Protein AF-A0A3D3QJ19-F1 (afdb_monomer_lite)

Sequence (103 aa):
MNDSRRKRVRNVAQVLGRELVLLGELASEEHEAYEGMPENMRCGGSRKVDRTAYLIQSLDTLYGDLKKVVSALYTLEEGWVYREWDVKTPPCERSLGHPSQEG

Secondary structure (DSSP, 8-state):
--HHHHHHHHHHHHHHHHHHHHHHHHHHHHHHHHHTS-HHHHTTT-HHHHHHHHHHHHHHHHHHHHHHHHHHHHHHHHT----------------S-------

Radius of gyration: 19.77 Å; chains: 1; bounding box: 66×25×48 Å

Structure (mmCIF, N/CA/C/O backbone):
data_AF-A0A3D3QJ19-F1
#
_entry.id   AF-A0A3D3QJ19-F1
#
loop_
_atom_site.group_PDB
_atom_site.id
_atom_site.type_symbol
_atom_site.label_atom_id
_atom_site.label_alt_id
_atom_site.label_comp_id
_atom_site.label_asym_id
_atom_site.label_entity_id
_atom_site.label_seq_id
_atom_site.pdbx_PDB_ins_code
_atom_site.Cartn_x
_atom_site.Cartn_y
_atom_site.Cartn_z
_atom_site.occupancy
_atom_site.B_iso_or_equiv
_atom_site.auth_seq_id
_atom_site.auth_comp_id
_atom_site.auth_asym_id
_atom_site.auth_atom_id
_atom_site.pdbx_PDB_model_num
ATOM 1 N N . MET A 1 1 ? -12.260 -1.570 25.330 1.00 63.81 1 MET A N 1
ATOM 2 C CA . MET A 1 1 ? -12.671 -0.661 24.230 1.00 63.81 1 MET A CA 1
ATOM 3 C C . MET A 1 1 ? -14.194 -0.672 24.131 1.00 63.81 1 MET A C 1
ATOM 5 O O . MET A 1 1 ? -14.741 -1.762 24.192 1.00 63.81 1 MET A O 1
ATOM 9 N N . ASN A 1 2 ? -14.872 0.482 24.024 1.00 80.19 2 ASN A N 1
ATOM 10 C CA . ASN A 1 2 ? -16.341 0.523 23.885 1.00 80.19 2 ASN A CA 1
ATOM 11 C C . ASN A 1 2 ? -16.799 0.212 22.444 1.00 80.19 2 ASN A C 1
ATOM 13 O O . ASN A 1 2 ? -16.015 0.353 21.500 1.00 80.19 2 ASN A O 1
ATOM 17 N N . ASP A 1 3 ? -18.060 -0.190 22.273 1.00 83.88 3 ASP A N 1
ATOM 18 C CA . ASP A 1 3 ? -18.589 -0.684 20.990 1.00 83.88 3 ASP A CA 1
ATOM 19 C C . ASP A 1 3 ? -18.553 0.367 19.877 1.00 83.88 3 ASP A C 1
ATOM 21 O O . ASP A 1 3 ? -18.238 0.061 18.727 1.00 83.88 3 ASP A O 1
ATOM 25 N N . SER A 1 4 ? -18.773 1.636 20.228 1.00 86.25 4 SER A N 1
ATOM 26 C CA . SER A 1 4 ? -18.673 2.763 19.294 1.00 86.25 4 SER A CA 1
ATOM 27 C C . SER A 1 4 ? -17.248 2.932 18.748 1.00 86.25 4 SER A C 1
ATOM 29 O O . SER A 1 4 ? -17.054 3.106 17.544 1.00 86.25 4 SER A O 1
ATOM 31 N N . ARG A 1 5 ? -16.226 2.831 19.609 1.00 82.50 5 ARG A N 1
ATOM 32 C CA . ARG A 1 5 ? -14.815 2.894 19.201 1.00 82.50 5 ARG A CA 1
ATOM 33 C C . ARG A 1 5 ? -14.416 1.665 18.384 1.00 82.50 5 ARG A C 1
ATOM 35 O O . ARG A 1 5 ? -13.771 1.8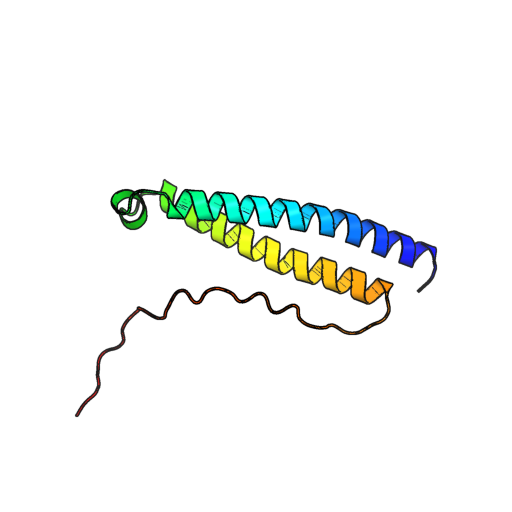41 17.357 1.00 82.50 5 ARG A O 1
ATOM 42 N N . ARG A 1 6 ? -14.842 0.460 18.780 1.00 81.81 6 ARG A N 1
ATOM 43 C CA . ARG A 1 6 ? -14.577 -0.784 18.031 1.00 81.81 6 ARG A CA 1
ATOM 44 C C . ARG A 1 6 ? -15.148 -0.717 16.613 1.00 81.81 6 ARG A C 1
ATOM 46 O O . ARG A 1 6 ? -14.445 -1.019 15.656 1.00 81.81 6 ARG A O 1
ATOM 53 N N . LYS A 1 7 ? -16.390 -0.240 16.468 1.00 86.25 7 LYS A N 1
ATOM 54 C CA . LYS A 1 7 ? -17.041 -0.054 15.163 1.00 86.25 7 LYS A CA 1
ATOM 55 C C . LYS A 1 7 ? -16.272 0.922 14.269 1.00 86.25 7 LYS A C 1
ATOM 57 O O . LYS A 1 7 ? -16.091 0.644 13.090 1.00 86.25 7 LYS A O 1
ATOM 62 N N . ARG A 1 8 ? -15.780 2.038 14.823 1.00 87.19 8 ARG A N 1
ATOM 63 C CA . ARG A 1 8 ? -14.945 2.985 14.062 1.00 87.19 8 ARG A CA 1
ATOM 64 C C . ARG A 1 8 ? -13.630 2.357 13.606 1.00 87.19 8 ARG A C 1
ATOM 66 O O . ARG A 1 8 ? -13.289 2.504 12.442 1.00 87.19 8 ARG A O 1
ATOM 73 N N . VAL A 1 9 ? -12.930 1.643 14.491 1.00 85.00 9 VAL A N 1
ATOM 74 C CA . VAL A 1 9 ? -11.673 0.948 14.152 1.00 85.00 9 VAL A CA 1
ATOM 75 C C . VAL A 1 9 ? -11.895 -0.051 13.018 1.00 85.00 9 VAL A C 1
ATOM 77 O O . VAL A 1 9 ? -11.178 0.004 12.026 1.00 85.00 9 VAL A O 1
ATOM 80 N N . ARG A 1 10 ? -12.940 -0.884 13.110 1.00 85.62 10 ARG A N 1
ATOM 81 C CA . ARG A 1 10 ? -13.298 -1.845 12.058 1.00 85.62 10 ARG A CA 1
ATOM 82 C C . ARG A 1 10 ? -13.590 -1.163 10.722 1.00 85.62 10 ARG A C 1
ATOM 84 O O . ARG A 1 10 ? -13.087 -1.603 9.696 1.00 85.62 10 ARG A O 1
ATOM 91 N N . ASN A 1 11 ? -14.373 -0.084 10.727 1.00 88.56 11 ASN A N 1
ATOM 92 C CA . ASN A 1 11 ? -14.694 0.647 9.501 1.00 88.56 11 ASN A CA 1
ATOM 93 C C . ASN A 1 11 ? -13.432 1.216 8.837 1.00 88.56 11 ASN A C 1
ATOM 95 O O . ASN A 1 11 ? -13.278 1.103 7.626 1.00 88.56 11 ASN A O 1
ATOM 99 N N . VAL A 1 12 ? -12.518 1.794 9.625 1.00 89.69 12 VAL A N 1
ATOM 100 C CA . VAL A 1 12 ? -11.248 2.319 9.102 1.00 89.69 12 VAL A CA 1
ATOM 101 C C . VAL A 1 12 ? -10.377 1.183 8.562 1.00 89.69 12 VAL A C 1
ATOM 103 O O . VAL A 1 12 ? -9.875 1.298 7.449 1.00 89.69 12 VAL A O 1
ATOM 106 N N . ALA A 1 13 ? -10.253 0.068 9.290 1.00 86.06 13 ALA A N 1
ATOM 107 C CA . ALA A 1 13 ? -9.496 -1.102 8.841 1.00 86.06 13 ALA A CA 1
ATOM 108 C C . ALA A 1 13 ? -10.032 -1.664 7.516 1.00 86.06 13 ALA A C 1
ATOM 110 O O . ALA A 1 13 ? -9.254 -1.976 6.623 1.00 86.06 13 ALA A O 1
ATOM 111 N N . GLN A 1 14 ? -11.358 -1.732 7.357 1.00 85.12 14 GLN A N 1
ATOM 112 C CA . GLN A 1 14 ? -11.992 -2.206 6.126 1.00 85.12 14 GLN A CA 1
ATOM 113 C C . GLN A 1 14 ? -11.763 -1.279 4.933 1.00 85.12 14 GLN A C 1
ATOM 115 O O . GLN A 1 14 ? -11.580 -1.776 3.826 1.00 85.12 14 GLN A O 1
ATOM 120 N N . VAL A 1 15 ? -11.806 0.042 5.130 1.00 88.44 15 VAL A N 1
ATOM 121 C CA . VAL A 1 15 ? -11.521 1.001 4.052 1.00 88.44 15 VAL A CA 1
ATOM 122 C C . VAL A 1 15 ? -10.056 0.885 3.649 1.00 88.44 15 VAL A C 1
ATOM 124 O O . VAL A 1 15 ? -9.767 0.582 2.498 1.00 88.44 15 VAL A O 1
ATOM 127 N N . LEU A 1 16 ? -9.138 1.013 4.609 1.00 87.50 16 LEU A N 1
ATOM 128 C CA . LEU A 1 16 ? -7.701 0.940 4.340 1.00 87.50 16 LEU A CA 1
ATOM 129 C C . LEU A 1 16 ? -7.274 -0.425 3.783 1.00 87.50 16 LEU A C 1
ATOM 131 O O . LEU A 1 16 ? -6.373 -0.483 2.959 1.00 87.50 16 LEU A O 1
ATOM 135 N N . GLY A 1 17 ? -7.931 -1.513 4.189 1.00 82.19 17 GLY A N 1
ATOM 136 C CA . GLY A 1 17 ? -7.689 -2.846 3.645 1.00 82.19 17 GLY A CA 1
ATOM 137 C C . GLY A 1 17 ? -8.075 -2.975 2.169 1.00 82.19 17 GLY A C 1
ATOM 138 O O . GLY A 1 17 ? -7.358 -3.631 1.424 1.00 82.19 17 GLY A O 1
ATOM 139 N N . ARG A 1 18 ? -9.159 -2.325 1.720 1.00 84.69 18 ARG A N 1
ATOM 140 C CA . ARG A 1 18 ? -9.522 -2.289 0.289 1.00 84.69 18 ARG A CA 1
ATOM 141 C C . ARG A 1 18 ? -8.535 -1.452 -0.516 1.00 84.69 18 ARG A C 1
ATOM 143 O O . ARG A 1 18 ? -8.076 -1.906 -1.555 1.00 84.69 18 ARG A O 1
ATOM 150 N N . GLU A 1 19 ? -8.181 -0.272 -0.009 1.00 87.25 19 GLU A N 1
ATOM 151 C CA . GLU A 1 19 ? -7.191 0.596 -0.661 1.00 87.25 19 GLU A CA 1
ATOM 152 C C . GLU A 1 19 ? -5.811 -0.075 -0.739 1.00 87.25 19 GLU A C 1
ATOM 154 O O . GLU A 1 19 ? -5.105 0.081 -1.728 1.00 87.25 19 GLU A O 1
ATOM 159 N N . LEU A 1 20 ? -5.439 -0.879 0.267 1.00 84.88 20 LEU A N 1
ATOM 160 C CA . LEU A 1 20 ? -4.202 -1.660 0.255 1.00 84.88 20 LEU A CA 1
ATOM 161 C C . LEU A 1 20 ? -4.174 -2.688 -0.884 1.00 84.88 20 LEU A C 1
ATOM 163 O O . LEU A 1 20 ? -3.129 -2.859 -1.504 1.00 84.88 20 LEU A O 1
ATOM 167 N N . VAL A 1 21 ? -5.299 -3.356 -1.165 1.00 85.31 21 VAL A N 1
ATOM 168 C CA . VAL A 1 21 ? -5.403 -4.301 -2.292 1.00 85.31 21 VAL A CA 1
ATOM 169 C C . VAL A 1 21 ? -5.201 -3.570 -3.617 1.00 85.31 21 VAL A C 1
ATOM 171 O O . VAL A 1 21 ? -4.335 -3.969 -4.387 1.00 85.31 21 VAL A O 1
ATOM 174 N N . LEU A 1 22 ? -5.915 -2.459 -3.831 1.00 86.75 22 LEU A N 1
ATOM 175 C CA . LEU A 1 22 ? -5.786 -1.645 -5.048 1.00 86.75 22 LEU A CA 1
ATOM 176 C C . LEU A 1 22 ? -4.359 -1.115 -5.241 1.00 86.75 22 LEU A C 1
ATOM 178 O O . LEU A 1 22 ? -3.833 -1.109 -6.350 1.00 86.75 22 LEU A O 1
ATOM 182 N N . LEU A 1 23 ? -3.711 -0.687 -4.156 1.00 85.81 23 LEU A N 1
ATOM 183 C CA . LEU A 1 23 ? -2.327 -0.226 -4.198 1.00 85.81 23 LEU A CA 1
ATOM 184 C C . LEU A 1 23 ? -1.356 -1.355 -4.568 1.00 85.81 23 LEU A C 1
ATOM 186 O O . LEU A 1 23 ? -0.403 -1.113 -5.303 1.00 85.81 23 LEU A O 1
ATOM 190 N N . GLY A 1 24 ? -1.590 -2.571 -4.066 1.00 83.50 24 GLY A N 1
ATOM 191 C CA . GLY A 1 24 ? -0.794 -3.748 -4.413 1.00 83.50 24 GLY A CA 1
ATOM 192 C C . GLY A 1 24 ? -0.952 -4.156 -5.880 1.00 83.50 24 GLY A C 1
ATOM 193 O O . GLY A 1 24 ? 0.042 -4.469 -6.528 1.00 83.50 24 GLY A O 1
ATOM 194 N N . GLU A 1 25 ? -2.176 -4.099 -6.413 1.00 88.00 25 GLU A N 1
ATOM 195 C CA . GLU A 1 25 ? -2.457 -4.329 -7.838 1.00 88.00 25 GLU A CA 1
ATOM 196 C C . GLU A 1 25 ? -1.712 -3.310 -8.711 1.00 88.00 25 GLU A C 1
ATOM 198 O O . GLU A 1 25 ? -0.952 -3.702 -9.593 1.00 88.00 25 GLU A O 1
ATOM 203 N N . LEU A 1 26 ? -1.819 -2.017 -8.388 1.00 85.88 26 LEU A N 1
ATOM 204 C CA . LEU A 1 26 ? -1.116 -0.954 -9.110 1.00 85.88 26 LEU A CA 1
ATOM 205 C C . LEU A 1 26 ? 0.411 -1.108 -9.042 1.00 85.88 26 LEU A C 1
ATOM 207 O O . LEU A 1 26 ? 1.096 -0.926 -10.045 1.00 85.88 26 LEU A O 1
ATOM 211 N N . ALA A 1 27 ? 0.961 -1.448 -7.873 1.00 84.12 27 ALA A N 1
ATOM 212 C CA . ALA A 1 27 ? 2.396 -1.684 -7.728 1.00 84.12 27 ALA A CA 1
ATOM 213 C C . ALA A 1 27 ? 2.866 -2.852 -8.611 1.00 84.12 27 ALA A C 1
ATOM 215 O O . ALA A 1 27 ? 3.921 -2.748 -9.234 1.00 84.12 27 ALA A O 1
ATOM 216 N N . SER A 1 28 ? 2.070 -3.925 -8.707 1.00 85.25 28 SER A N 1
ATOM 217 C CA . SER A 1 28 ? 2.348 -5.065 -9.588 1.00 85.25 28 SER A CA 1
ATOM 218 C C . SER A 1 28 ? 2.321 -4.665 -11.063 1.00 85.25 28 SER A C 1
ATOM 220 O O . SER A 1 28 ? 3.250 -4.996 -11.795 1.00 85.25 28 SER A O 1
ATOM 222 N N . GLU A 1 29 ? 1.302 -3.914 -11.491 1.00 87.44 29 GLU A N 1
ATOM 223 C CA . GLU A 1 29 ? 1.178 -3.424 -12.871 1.00 87.44 29 GLU A CA 1
ATOM 224 C C . GLU A 1 29 ? 2.377 -2.553 -13.278 1.00 87.44 29 GLU A C 1
ATOM 226 O O . GLU A 1 29 ? 2.944 -2.729 -14.358 1.00 87.44 29 GLU A O 1
ATOM 231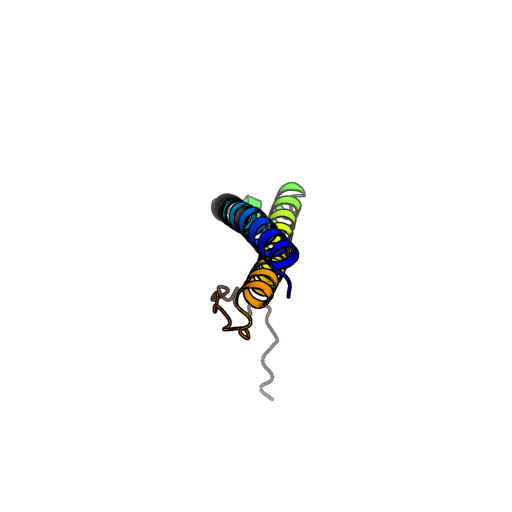 N N . GLU A 1 30 ? 2.813 -1.645 -12.400 1.00 86.00 30 GLU A N 1
ATOM 232 C CA . GLU A 1 30 ? 3.985 -0.797 -12.645 1.00 86.00 30 GLU A CA 1
ATOM 233 C C . GLU A 1 30 ? 5.287 -1.614 -12.679 1.00 86.00 30 GLU A C 1
ATOM 235 O O . GLU A 1 30 ? 6.161 -1.354 -13.513 1.00 86.00 30 GLU A O 1
ATOM 240 N N . HIS A 1 31 ? 5.412 -2.635 -11.823 1.00 85.62 31 HIS A N 1
ATOM 241 C CA . HIS A 1 31 ? 6.545 -3.562 -11.839 1.00 85.62 31 HIS A CA 1
ATOM 242 C C . HIS A 1 31 ? 6.633 -4.326 -13.163 1.00 85.62 31 HIS A C 1
ATOM 244 O O . HIS A 1 31 ? 7.688 -4.335 -13.798 1.00 85.62 31 HIS A O 1
ATOM 250 N N . GLU A 1 32 ? 5.524 -4.918 -13.607 1.00 87.31 32 GLU A N 1
ATOM 251 C CA . GLU A 1 32 ? 5.440 -5.651 -14.873 1.00 87.31 32 GLU A CA 1
ATOM 252 C C . GLU A 1 32 ? 5.741 -4.737 -16.067 1.00 87.31 32 GLU A C 1
ATOM 254 O O . GLU A 1 32 ? 6.505 -5.104 -16.966 1.00 87.31 32 GLU A O 1
ATOM 259 N N . ALA A 1 33 ? 5.203 -3.514 -16.057 1.00 85.38 33 ALA A N 1
ATOM 260 C CA . ALA A 1 33 ? 5.467 -2.521 -17.091 1.00 85.38 33 ALA A CA 1
ATOM 261 C C . ALA A 1 33 ? 6.951 -2.132 -17.150 1.00 85.38 33 ALA A C 1
ATOM 263 O O . ALA A 1 33 ? 7.511 -2.001 -18.241 1.00 85.38 33 ALA A O 1
ATOM 264 N N . TYR A 1 34 ? 7.601 -1.962 -15.995 1.00 83.06 34 TYR A N 1
ATOM 265 C CA . TYR A 1 34 ? 9.028 -1.661 -15.915 1.00 83.06 34 TYR A CA 1
ATOM 266 C C . TYR A 1 34 ? 9.897 -2.843 -16.356 1.00 83.06 34 TYR A C 1
ATOM 268 O O . TYR A 1 34 ? 10.866 -2.652 -17.094 1.00 83.06 34 TYR A O 1
ATOM 276 N N . GLU A 1 35 ? 9.553 -4.066 -15.952 1.00 83.62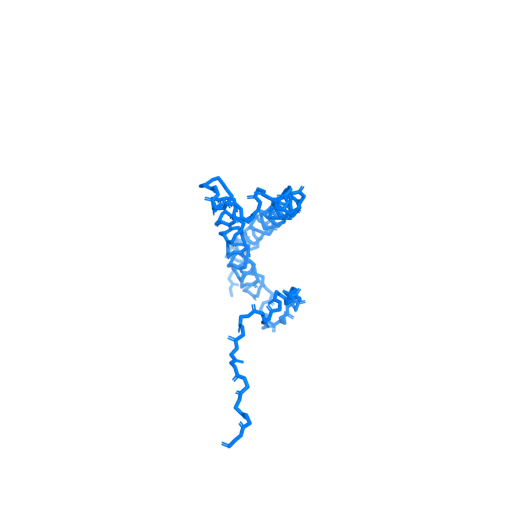 35 GLU A N 1
ATOM 277 C CA . GLU A 1 35 ? 10.287 -5.271 -16.338 1.00 83.62 35 GLU A CA 1
ATOM 278 C C . GLU A 1 35 ? 10.188 -5.567 -17.835 1.00 83.62 35 GLU A C 1
ATOM 280 O O . GLU A 1 35 ? 11.190 -5.959 -18.439 1.00 83.62 35 GLU A O 1
ATOM 285 N N . GLY A 1 36 ? 9.025 -5.302 -18.436 1.00 83.69 36 GLY A N 1
ATOM 286 C CA . GLY A 1 36 ? 8.776 -5.437 -19.870 1.00 83.69 36 GLY A CA 1
ATOM 287 C C . GLY A 1 36 ? 9.454 -4.378 -20.746 1.00 83.69 36 GLY A C 1
ATOM 288 O O . GLY A 1 36 ? 9.424 -4.494 -21.974 1.00 83.69 36 GLY A O 1
ATOM 289 N N . MET A 1 37 ? 10.078 -3.345 -20.163 1.00 82.31 37 MET A N 1
ATOM 290 C CA . MET A 1 37 ? 10.816 -2.354 -20.946 1.00 82.31 37 MET A CA 1
ATOM 291 C C . MET A 1 37 ? 12.084 -2.964 -21.568 1.00 82.31 37 MET A C 1
ATOM 293 O O . MET A 1 37 ? 12.806 -3.707 -20.899 1.00 82.31 37 MET A O 1
ATOM 297 N N . PRO A 1 38 ? 12.426 -2.590 -22.817 1.00 80.38 38 PRO A N 1
ATOM 298 C CA . PRO A 1 38 ? 13.684 -2.980 -23.441 1.00 80.38 38 PRO A CA 1
ATOM 299 C C . PRO A 1 38 ? 14.895 -2.652 -22.556 1.00 80.38 38 PRO A C 1
ATOM 301 O O . PRO A 1 38 ? 14.981 -1.569 -21.974 1.00 80.38 38 PRO A O 1
ATOM 304 N N . GLU A 1 39 ? 15.865 -3.563 -22.487 1.00 71.50 39 GLU A N 1
ATOM 305 C CA . GLU A 1 39 ? 17.046 -3.435 -21.620 1.00 71.50 39 GLU A CA 1
ATOM 306 C C . GLU A 1 39 ? 17.854 -2.154 -21.903 1.00 71.50 39 GLU A C 1
ATOM 308 O O . GLU A 1 39 ? 18.304 -1.466 -20.987 1.00 71.50 39 GLU A O 1
ATOM 313 N N . ASN A 1 40 ? 17.932 -1.744 -23.174 1.00 71.31 40 ASN A N 1
ATOM 314 C CA . ASN A 1 40 ? 18.564 -0.489 -23.593 1.00 71.31 40 ASN A CA 1
ATOM 315 C C . ASN A 1 40 ? 17.825 0.776 -23.111 1.00 71.31 40 ASN A C 1
ATOM 317 O O . ASN A 1 40 ? 18.424 1.849 -23.066 1.00 71.31 40 ASN A O 1
ATOM 321 N N . MET A 1 41 ? 16.546 0.668 -22.742 1.00 66.75 41 MET A N 1
ATOM 322 C CA . MET A 1 41 ? 15.798 1.731 -22.071 1.00 66.75 41 MET A CA 1
ATOM 323 C C . MET A 1 41 ? 15.980 1.652 -20.552 1.00 66.75 41 MET A C 1
ATOM 325 O O . MET A 1 41 ? 16.236 2.684 -19.937 1.00 66.75 41 MET A O 1
ATOM 329 N N . ARG A 1 42 ? 15.947 0.451 -19.957 1.00 65.19 42 ARG A N 1
ATOM 330 C CA . ARG A 1 42 ? 16.127 0.238 -18.506 1.00 65.19 42 ARG A CA 1
ATOM 331 C C . ARG A 1 42 ? 17.508 0.664 -17.996 1.00 65.19 42 ARG A C 1
ATOM 333 O O . ARG A 1 42 ? 17.603 1.275 -16.938 1.00 65.19 42 ARG A O 1
ATOM 340 N N . CYS A 1 43 ? 18.566 0.395 -18.761 1.00 60.94 43 CYS A N 1
ATOM 341 C CA . CYS A 1 43 ? 19.954 0.683 -18.376 1.00 60.94 43 CYS A CA 1
ATOM 342 C C . CYS A 1 43 ? 20.521 1.970 -19.005 1.00 60.94 43 CYS A C 1
ATOM 344 O O . CYS A 1 43 ? 21.656 2.348 -18.724 1.00 60.94 43 CYS A O 1
ATOM 346 N N . GLY A 1 44 ? 19.745 2.664 -19.847 1.00 59.16 44 GLY A N 1
ATOM 347 C CA . GLY A 1 44 ? 20.193 3.833 -20.614 1.00 59.16 44 GLY A CA 1
ATOM 348 C C . GLY A 1 44 ? 20.180 5.175 -19.868 1.00 59.16 44 GLY A C 1
ATOM 349 O O . GLY A 1 44 ? 20.419 6.206 -20.493 1.00 59.16 44 GLY A O 1
ATOM 350 N N . GLY A 1 45 ? 19.860 5.200 -18.566 1.00 58.53 45 GLY A N 1
ATOM 351 C CA . GLY A 1 45 ? 19.888 6.422 -17.745 1.00 58.53 45 GLY A CA 1
ATOM 352 C C . GLY A 1 45 ? 18.928 7.525 -18.209 1.00 58.53 45 GLY A C 1
ATOM 353 O O . GLY A 1 45 ? 19.206 8.716 -18.049 1.00 58.53 45 GLY A O 1
ATOM 354 N N . SER A 1 46 ? 17.808 7.168 -18.849 1.00 65.62 46 SER A N 1
ATOM 355 C CA . SER A 1 46 ? 16.819 8.175 -19.231 1.00 65.62 46 SER A CA 1
ATOM 356 C C . SER A 1 46 ? 16.058 8.649 -17.987 1.00 65.62 46 SER A C 1
ATOM 358 O O . SER A 1 46 ? 15.525 7.838 -17.234 1.00 65.62 46 SER A O 1
ATOM 360 N N . ARG A 1 47 ? 15.904 9.971 -17.813 1.00 66.81 47 ARG A N 1
ATOM 361 C CA . ARG A 1 47 ? 15.131 10.586 -16.706 1.00 66.81 47 ARG A CA 1
ATOM 362 C C . ARG A 1 47 ? 13.734 9.989 -16.484 1.00 66.81 47 ARG A C 1
ATOM 364 O O . ARG A 1 47 ? 13.158 10.186 -15.419 1.00 66.81 47 ARG A O 1
ATOM 371 N N . LYS A 1 48 ? 13.135 9.365 -17.504 1.00 65.75 48 LYS A N 1
ATOM 372 C CA . LYS A 1 48 ? 11.818 8.721 -17.404 1.00 65.75 48 LYS A CA 1
ATOM 373 C C . LYS A 1 48 ? 11.895 7.392 -16.652 1.00 65.75 48 LYS A C 1
ATOM 375 O O . LYS A 1 48 ? 11.047 7.139 -15.813 1.00 65.75 48 LYS A O 1
ATOM 380 N N . VAL A 1 49 ? 12.931 6.604 -16.911 1.00 68.88 49 VAL A N 1
ATOM 381 C CA . VAL A 1 49 ? 13.149 5.283 -16.306 1.00 68.88 49 VAL A CA 1
ATOM 382 C C . VAL A 1 49 ? 13.499 5.425 -14.827 1.00 68.88 49 VAL A C 1
ATOM 384 O O . VAL A 1 49 ? 12.938 4.707 -14.006 1.00 68.88 49 VAL A O 1
ATOM 387 N N . ASP A 1 50 ? 14.304 6.432 -14.469 1.00 74.31 50 ASP A N 1
ATOM 388 C CA . ASP A 1 50 ? 14.595 6.759 -13.064 1.00 74.31 50 ASP A CA 1
ATOM 389 C C . ASP A 1 50 ? 13.330 7.168 -12.296 1.00 74.31 50 ASP A C 1
ATOM 391 O O . ASP A 1 50 ? 13.151 6.814 -11.133 1.00 74.31 50 ASP A O 1
ATOM 395 N N . ARG A 1 51 ? 12.421 7.904 -12.953 1.00 77.38 51 ARG A N 1
ATOM 396 C CA . ARG A 1 51 ? 11.133 8.290 -12.359 1.00 77.38 51 ARG A CA 1
ATOM 397 C C . ARG A 1 51 ? 10.213 7.094 -12.159 1.00 77.38 51 ARG A C 1
ATOM 399 O O . ARG A 1 51 ? 9.560 7.039 -11.126 1.00 77.38 51 ARG A O 1
ATOM 406 N N . THR A 1 52 ? 10.162 6.165 -13.111 1.00 79.69 52 THR A N 1
ATOM 407 C CA . THR A 1 52 ? 9.368 4.936 -12.978 1.00 79.69 52 THR A CA 1
ATOM 408 C C . THR A 1 52 ? 9.918 4.048 -11.863 1.00 79.69 52 THR A C 1
ATOM 410 O O . THR A 1 52 ? 9.158 3.637 -10.997 1.00 79.69 52 THR A O 1
ATOM 413 N N . ALA A 1 53 ? 11.237 3.841 -11.799 1.00 80.81 53 ALA A N 1
ATOM 414 C CA . ALA A 1 53 ? 11.860 3.089 -10.708 1.00 80.81 53 ALA A CA 1
ATOM 415 C C . ALA A 1 53 ? 11.597 3.737 -9.334 1.00 80.81 53 ALA A C 1
ATOM 417 O O . ALA A 1 53 ? 11.256 3.051 -8.372 1.00 80.81 53 ALA A O 1
ATOM 418 N N . TYR A 1 54 ? 11.690 5.068 -9.248 1.00 84.75 54 TYR A N 1
ATOM 419 C CA . TYR A 1 54 ? 11.357 5.809 -8.030 1.00 84.75 54 TYR A CA 1
ATOM 420 C C . TYR A 1 54 ? 9.875 5.688 -7.645 1.00 84.75 54 TYR A C 1
ATOM 422 O O . TYR A 1 54 ? 9.551 5.553 -6.463 1.00 84.75 54 TYR A O 1
ATOM 430 N N . LEU A 1 55 ? 8.970 5.740 -8.626 1.00 84.69 55 LEU A N 1
ATOM 431 C CA . LEU A 1 55 ? 7.537 5.561 -8.404 1.00 84.69 55 LEU A CA 1
ATOM 432 C C . LEU A 1 55 ? 7.247 4.170 -7.832 1.00 84.69 55 LEU A C 1
ATOM 434 O O . LEU A 1 55 ? 6.586 4.085 -6.802 1.00 84.69 55 LEU A O 1
ATOM 438 N N . ILE A 1 56 ? 7.801 3.117 -8.437 1.00 86.06 56 ILE A N 1
ATOM 439 C CA . ILE A 1 56 ? 7.663 1.730 -7.971 1.00 86.06 56 ILE A CA 1
A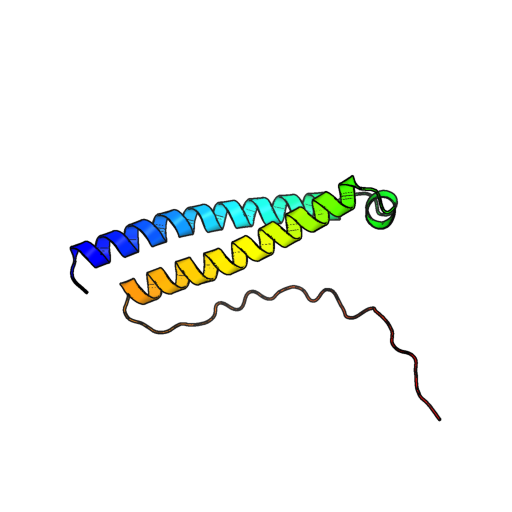TOM 440 C C . ILE A 1 56 ? 8.149 1.598 -6.524 1.00 86.06 56 ILE A C 1
ATOM 442 O O . ILE A 1 56 ? 7.400 1.170 -5.651 1.00 86.06 56 ILE A O 1
ATOM 446 N N . GLN A 1 57 ? 9.353 2.095 -6.225 1.00 86.75 57 GLN A N 1
ATOM 447 C CA . GLN A 1 57 ? 9.897 2.057 -4.865 1.00 86.75 57 GLN A CA 1
ATOM 448 C C . GLN A 1 57 ? 9.025 2.822 -3.849 1.00 86.75 57 GLN A C 1
ATOM 450 O O . GLN A 1 57 ? 8.903 2.429 -2.682 1.00 86.75 57 GLN A O 1
ATOM 455 N N . SER A 1 58 ? 8.410 3.926 -4.278 1.00 88.19 58 SER A N 1
ATOM 456 C CA . SER A 1 58 ? 7.485 4.697 -3.443 1.00 88.19 58 SER A CA 1
ATOM 457 C C . SER A 1 58 ? 6.184 3.933 -3.186 1.00 88.19 58 SER A C 1
ATOM 459 O O . SER A 1 58 ? 5.690 3.950 -2.057 1.00 88.19 58 SER A O 1
ATOM 461 N N . LEU A 1 59 ? 5.651 3.242 -4.200 1.00 87.00 59 LEU A N 1
ATOM 462 C CA . LEU A 1 59 ? 4.464 2.391 -4.081 1.00 87.00 59 LEU A CA 1
ATOM 463 C C . LEU A 1 59 ? 4.712 1.222 -3.121 1.00 87.00 59 LEU A C 1
ATOM 465 O O . LEU A 1 59 ? 3.896 1.003 -2.227 1.00 87.00 59 LEU A O 1
ATOM 469 N N . ASP A 1 60 ? 5.864 0.556 -3.215 1.00 85.06 60 ASP A N 1
ATOM 470 C CA . ASP A 1 60 ? 6.249 -0.528 -2.299 1.00 85.06 60 ASP A CA 1
ATOM 471 C C . ASP A 1 60 ? 6.344 -0.054 -0.847 1.00 85.06 60 ASP A C 1
ATOM 473 O O . ASP A 1 60 ? 5.858 -0.711 0.080 1.00 85.06 60 ASP A O 1
ATOM 477 N N . THR A 1 61 ? 6.950 1.119 -0.642 1.00 89.31 61 THR A N 1
ATOM 478 C CA . THR A 1 61 ? 7.076 1.722 0.691 1.00 89.31 61 THR A CA 1
ATOM 479 C C . THR A 1 61 ? 5.696 2.030 1.267 1.00 89.31 61 THR A C 1
ATOM 481 O O . THR A 1 61 ? 5.391 1.649 2.400 1.00 89.31 61 THR A O 1
ATOM 484 N N . LEU A 1 62 ? 4.834 2.667 0.468 1.00 88.00 62 LEU A N 1
ATOM 485 C CA . LEU A 1 62 ? 3.476 3.011 0.874 1.00 88.00 62 LEU A CA 1
ATOM 486 C C . LEU A 1 62 ? 2.645 1.761 1.184 1.00 88.00 62 LEU A C 1
ATOM 488 O O . LEU A 1 62 ? 1.944 1.728 2.196 1.00 88.00 62 LEU A O 1
ATOM 492 N N . TYR A 1 63 ? 2.752 0.723 0.355 1.00 87.62 63 TYR A N 1
ATOM 493 C CA . TYR A 1 63 ? 2.080 -0.556 0.563 1.00 87.62 63 TYR A CA 1
ATOM 494 C C . TYR A 1 63 ? 2.529 -1.211 1.873 1.00 87.62 63 TYR A C 1
ATOM 496 O O . TYR A 1 63 ? 1.699 -1.610 2.696 1.00 87.62 63 TYR A O 1
ATOM 504 N N . GLY A 1 64 ? 3.842 -1.263 2.117 1.00 87.69 64 GLY A N 1
ATOM 505 C CA . GLY A 1 64 ? 4.409 -1.807 3.348 1.00 87.69 64 GLY A CA 1
ATOM 506 C C . GLY A 1 64 ? 3.926 -1.075 4.602 1.00 87.69 64 GLY A C 1
ATOM 507 O O . GLY A 1 64 ? 3.555 -1.716 5.590 1.00 87.69 64 GLY A O 1
ATOM 508 N N . ASP A 1 65 ? 3.884 0.255 4.574 1.00 89.44 65 ASP A N 1
ATOM 509 C CA . ASP A 1 65 ? 3.432 1.052 5.715 1.00 89.44 65 ASP A CA 1
ATOM 510 C C . ASP A 1 65 ? 1.920 0.959 5.936 1.00 89.44 65 ASP A C 1
ATOM 512 O O . ASP A 1 65 ? 1.468 0.771 7.072 1.00 89.44 65 ASP A O 1
ATOM 516 N N . LEU A 1 66 ? 1.126 0.985 4.866 1.00 88.50 66 LEU A N 1
ATOM 517 C CA . LEU A 1 66 ? -0.321 0.821 4.956 1.00 88.50 66 LEU A CA 1
ATOM 518 C C . LEU A 1 66 ? -0.695 -0.573 5.488 1.00 88.50 66 LEU A C 1
ATOM 520 O O . LEU A 1 66 ? -1.568 -0.684 6.352 1.00 88.50 66 LEU A O 1
ATOM 524 N N . LYS A 1 67 ? 0.025 -1.628 5.082 1.00 88.44 67 LYS A N 1
ATOM 525 C CA . LYS A 1 67 ? -0.137 -2.989 5.620 1.00 88.44 67 LYS A CA 1
ATOM 526 C C . LYS A 1 67 ? 0.084 -3.042 7.133 1.00 88.44 67 LYS A C 1
ATOM 528 O O . LYS A 1 67 ? -0.687 -3.706 7.836 1.00 88.44 67 LYS A O 1
ATOM 533 N N . LYS A 1 68 ? 1.092 -2.333 7.657 1.00 89.44 68 LYS A N 1
ATOM 534 C CA . LYS A 1 68 ? 1.348 -2.248 9.109 1.00 89.44 68 LYS A CA 1
ATOM 535 C C . LYS A 1 68 ? 0.190 -1.559 9.829 1.00 89.44 68 LYS A C 1
ATOM 537 O O . LYS A 1 68 ? -0.267 -2.058 10.856 1.00 89.44 68 LYS A O 1
ATOM 542 N N . VAL A 1 69 ? -0.318 -0.451 9.283 1.00 88.56 69 VAL A N 1
ATOM 543 C CA . VAL A 1 69 ? -1.453 0.289 9.863 1.00 88.56 69 VAL A CA 1
ATOM 544 C C . VAL A 1 69 ? -2.717 -0.569 9.883 1.00 88.56 69 VAL A C 1
ATOM 546 O O . VAL A 1 69 ? -3.355 -0.689 10.927 1.00 88.56 69 VAL A O 1
ATOM 549 N N . VAL A 1 70 ? -3.062 -1.212 8.764 1.00 85.88 70 VAL A N 1
ATOM 550 C CA . VAL A 1 70 ? -4.228 -2.105 8.663 1.00 85.88 70 VAL A CA 1
ATOM 551 C C . VAL A 1 70 ? -4.118 -3.255 9.666 1.00 85.88 70 VAL A C 1
ATOM 553 O O . VAL A 1 70 ? -5.051 -3.498 10.432 1.00 85.88 70 VAL A O 1
ATOM 556 N N . SER A 1 71 ? -2.953 -3.902 9.739 1.00 83.94 71 SER A N 1
ATOM 557 C CA . SER A 1 71 ? -2.689 -4.978 10.704 1.00 83.94 71 SER A CA 1
ATOM 558 C C . SER A 1 71 ? -2.828 -4.509 12.157 1.00 83.94 71 SER A C 1
ATOM 560 O O . SER A 1 71 ? -3.428 -5.202 12.981 1.00 83.94 71 SER A O 1
ATOM 562 N N . ALA A 1 72 ? -2.328 -3.312 12.481 1.00 85.75 72 ALA A N 1
ATOM 563 C CA . ALA A 1 72 ? -2.467 -2.725 13.810 1.00 85.75 72 ALA A CA 1
ATOM 564 C C . ALA A 1 72 ? -3.935 -2.420 14.157 1.00 85.75 72 ALA A C 1
ATOM 566 O O . ALA A 1 72 ? -4.356 -2.619 15.296 1.00 85.75 72 ALA A O 1
ATOM 567 N N . LEU A 1 73 ? -4.741 -1.980 13.187 1.00 84.88 73 LEU A N 1
ATOM 568 C CA . LEU A 1 73 ? -6.166 -1.721 13.396 1.00 84.88 73 LEU A CA 1
ATOM 569 C C . LEU A 1 73 ? -6.961 -3.010 13.640 1.00 84.88 73 LEU A C 1
ATOM 571 O O . LEU A 1 73 ? -7.793 -3.029 14.546 1.00 84.88 73 LEU A O 1
ATOM 575 N N . TYR A 1 74 ? -6.680 -4.090 12.906 1.00 80.25 74 TYR A N 1
ATOM 576 C CA . TYR A 1 74 ? -7.293 -5.400 13.169 1.00 80.25 74 TYR A CA 1
ATOM 577 C C . TYR A 1 74 ? -6.856 -5.981 14.518 1.00 80.25 74 TYR A C 1
ATOM 579 O O . TYR A 1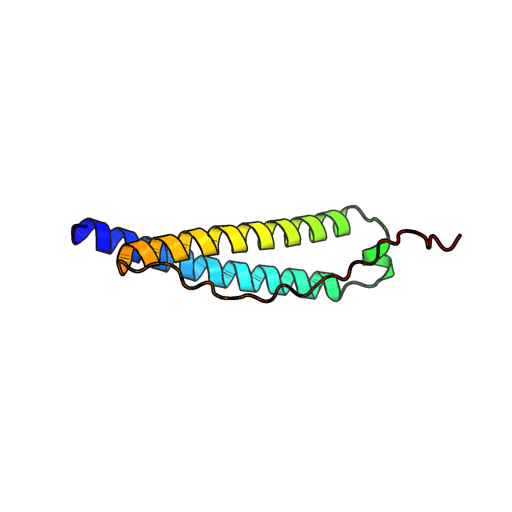 74 ? -7.694 -6.440 15.290 1.00 80.25 74 TYR A O 1
ATOM 587 N N . THR A 1 75 ? -5.575 -5.836 14.875 1.00 81.56 75 THR A N 1
ATOM 588 C CA . THR A 1 75 ? -5.051 -6.182 16.211 1.00 81.56 75 THR A CA 1
ATOM 589 C C . THR A 1 75 ? -5.829 -5.459 17.319 1.00 81.56 75 THR A C 1
ATOM 591 O O . THR A 1 75 ? -6.238 -6.065 18.311 1.00 81.56 75 THR A O 1
ATOM 594 N N . LEU A 1 76 ? -6.091 -4.158 17.143 1.00 76.81 76 LEU A N 1
ATOM 595 C CA . LEU A 1 76 ? -6.888 -3.364 18.082 1.00 76.81 76 LEU A CA 1
ATOM 596 C C . LEU A 1 76 ? -8.360 -3.805 18.145 1.00 76.81 76 LEU A C 1
ATOM 598 O O . LEU A 1 76 ? -8.998 -3.612 19.181 1.00 76.81 76 LEU A O 1
ATOM 602 N N . GLU A 1 77 ? -8.912 -4.359 17.064 1.00 72.62 77 GLU A N 1
ATOM 603 C CA . GLU A 1 77 ? -10.294 -4.837 17.000 1.00 72.62 77 GLU A CA 1
ATOM 604 C C . GLU A 1 77 ? -10.494 -6.196 17.690 1.00 72.62 77 GLU A C 1
ATOM 606 O O . GLU A 1 77 ? -11.448 -6.360 18.463 1.00 72.62 77 GLU A O 1
ATOM 611 N N . GLU A 1 78 ? -9.587 -7.139 17.423 1.00 65.50 78 GLU A N 1
ATOM 612 C CA . GLU A 1 78 ? -9.643 -8.530 17.886 1.00 65.50 78 GLU A CA 1
A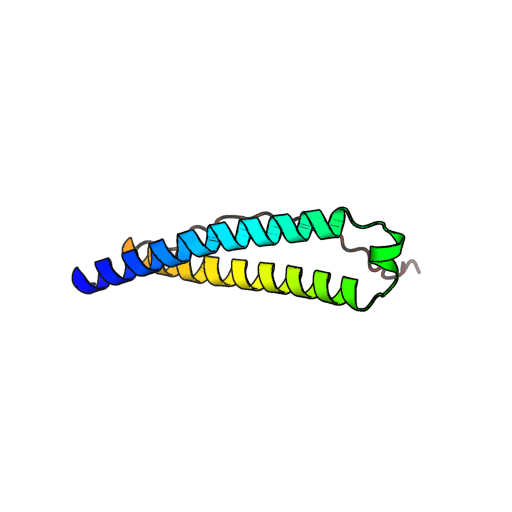TOM 613 C C . GLU A 1 78 ? -9.005 -8.727 19.270 1.00 65.50 78 GLU A C 1
ATOM 615 O O . GLU A 1 78 ? -9.329 -9.685 19.970 1.00 65.50 78 GLU A O 1
ATOM 620 N N . GLY A 1 79 ? -8.147 -7.802 19.715 1.00 58.19 79 GLY A N 1
ATOM 621 C CA . GLY A 1 79 ? -7.470 -7.883 21.013 1.00 58.19 79 GLY A CA 1
ATOM 622 C C . GLY A 1 79 ? -6.321 -8.899 21.065 1.00 58.19 79 GLY A C 1
ATOM 623 O O . GLY A 1 79 ? -5.969 -9.331 22.161 1.00 58.19 79 GLY A O 1
ATOM 624 N N . TRP A 1 80 ? -5.740 -9.276 19.918 1.00 43.94 80 TRP A N 1
ATOM 625 C CA . TRP A 1 80 ? -4.677 -10.287 19.787 1.00 43.94 80 TRP A CA 1
ATOM 626 C C . TRP A 1 80 ? -3.410 -9.755 19.098 1.00 43.94 80 TRP A C 1
ATOM 628 O O . TRP A 1 80 ? -3.482 -8.931 18.195 1.00 43.94 80 TRP A O 1
ATOM 638 N N . VAL A 1 81 ? -2.247 -10.245 19.549 1.00 43.47 81 VAL A N 1
ATOM 639 C CA . VAL A 1 81 ? -0.882 -9.864 19.130 1.00 43.47 81 VAL A CA 1
ATOM 640 C C . VAL A 1 81 ? -0.498 -10.485 17.776 1.00 43.47 81 VAL A C 1
ATOM 642 O O . VAL A 1 81 ? -0.804 -11.642 17.502 1.00 43.47 81 VAL A O 1
ATOM 645 N N . TYR A 1 82 ? 0.208 -9.689 16.969 1.00 45.34 82 TYR A N 1
ATOM 646 C CA . TYR A 1 82 ? 0.735 -9.936 15.620 1.00 45.34 82 TYR A CA 1
ATOM 647 C C . TYR A 1 82 ? 1.208 -11.381 15.336 1.00 45.34 82 TYR A C 1
ATOM 649 O O . TYR A 1 82 ? 2.063 -11.914 16.044 1.00 45.34 82 TYR A O 1
ATOM 657 N N . ARG A 1 83 ? 0.740 -11.969 14.224 1.00 41.22 83 ARG A N 1
ATOM 658 C CA . ARG A 1 83 ? 1.488 -12.986 13.465 1.00 41.22 83 ARG A CA 1
ATOM 659 C C . ARG A 1 83 ? 1.890 -12.376 12.132 1.00 41.22 83 ARG A C 1
ATOM 661 O O . ARG A 1 83 ? 1.042 -12.018 11.319 1.00 41.22 83 ARG A O 1
ATOM 668 N N . GLU A 1 84 ? 3.191 -12.238 11.958 1.00 44.28 84 GLU A N 1
ATOM 669 C CA . GLU A 1 84 ? 3.831 -11.713 10.764 1.00 44.28 84 GLU A CA 1
ATOM 670 C C . GLU A 1 84 ? 3.429 -12.552 9.540 1.00 44.28 84 GLU A C 1
ATOM 672 O O . GLU A 1 84 ? 3.638 -13.763 9.499 1.00 44.28 84 GLU A O 1
ATOM 677 N N . TRP A 1 85 ? 2.776 -11.920 8.562 1.00 45.31 85 TRP A N 1
ATOM 678 C CA . TRP A 1 85 ? 2.590 -12.505 7.235 1.00 45.31 85 TRP A CA 1
ATOM 679 C C . TRP A 1 85 ? 3.869 -12.268 6.443 1.00 45.31 85 TRP A C 1
ATOM 681 O O . TRP A 1 85 ? 4.078 -11.158 5.935 1.00 45.31 85 TRP A O 1
ATOM 691 N N . ASP A 1 86 ? 4.687 -13.316 6.385 1.00 37.94 86 ASP A N 1
ATOM 692 C CA . ASP A 1 86 ? 5.936 -13.419 5.635 1.00 37.94 86 ASP A CA 1
ATOM 693 C C . ASP A 1 86 ? 5.652 -13.208 4.137 1.00 37.94 86 ASP A C 1
ATOM 695 O O . ASP A 1 86 ? 5.296 -14.125 3.395 1.00 37.94 86 ASP A O 1
ATOM 699 N N . VAL A 1 87 ? 5.737 -11.956 3.686 1.00 41.41 87 VAL A N 1
ATOM 700 C CA . VAL A 1 87 ? 5.828 -11.658 2.256 1.00 41.41 87 VAL A CA 1
ATOM 701 C C . VAL A 1 87 ? 7.294 -11.843 1.929 1.00 41.41 87 VAL A C 1
ATOM 703 O O . VAL A 1 87 ? 8.119 -11.012 2.300 1.00 41.41 87 VAL A O 1
ATOM 706 N N . LYS A 1 88 ? 7.620 -12.962 1.280 1.00 37.62 88 LYS A N 1
ATOM 707 C CA . LYS A 1 88 ? 8.942 -13.164 0.697 1.00 37.62 88 LYS A CA 1
ATOM 708 C C . LYS A 1 88 ? 9.179 -12.052 -0.319 1.00 37.62 88 LYS A C 1
ATOM 710 O O . LYS A 1 88 ? 8.687 -12.127 -1.440 1.00 37.62 88 LYS A O 1
ATOM 715 N N . THR A 1 89 ? 9.931 -11.034 0.078 1.00 37.78 89 THR A N 1
ATOM 716 C CA . THR A 1 89 ? 10.584 -10.123 -0.854 1.00 37.78 89 THR A CA 1
ATOM 717 C C . THR A 1 89 ? 11.493 -10.976 -1.740 1.00 37.78 89 THR A C 1
ATOM 719 O O . THR A 1 89 ? 12.316 -11.724 -1.197 1.00 37.78 89 THR A O 1
ATOM 722 N N . PRO A 1 90 ? 11.367 -10.932 -3.075 1.00 35.53 90 PRO A N 1
ATOM 723 C CA . PRO A 1 90 ? 12.359 -11.553 -3.938 1.00 35.53 90 PRO A CA 1
ATOM 724 C C . PRO A 1 90 ? 13.715 -10.902 -3.633 1.00 35.53 90 PRO A C 1
ATOM 726 O O . PRO A 1 90 ? 13.792 -9.671 -3.573 1.00 35.53 90 PRO A O 1
ATOM 729 N N . PRO A 1 91 ? 14.791 -11.667 -3.391 1.00 37.88 91 PRO A N 1
ATOM 730 C CA . PRO A 1 91 ? 16.101 -11.063 -3.262 1.00 37.88 91 PRO A CA 1
ATOM 731 C C . PRO A 1 91 ? 16.520 -10.559 -4.645 1.00 37.88 91 PRO A C 1
ATOM 733 O O . PRO A 1 91 ? 16.871 -11.353 -5.513 1.00 37.88 91 PRO A O 1
ATOM 736 N N . CYS A 1 92 ? 16.528 -9.240 -4.846 1.00 35.72 92 CYS A N 1
ATOM 737 C CA . CYS A 1 92 ? 17.453 -8.650 -5.808 1.00 35.72 92 CYS A CA 1
ATOM 738 C C . CYS A 1 92 ? 18.851 -8.948 -5.265 1.00 35.72 92 CYS A C 1
ATOM 740 O O . CYS A 1 92 ? 19.279 -8.392 -4.250 1.00 35.72 92 CYS A O 1
ATOM 742 N N . GLU A 1 93 ? 19.487 -9.944 -5.868 1.00 41.03 93 GLU A N 1
ATOM 743 C CA . GLU A 1 93 ? 20.771 -10.483 -5.465 1.00 41.03 93 GLU A CA 1
ATOM 744 C C . GLU A 1 93 ? 21.803 -9.375 -5.229 1.00 41.03 93 GLU A C 1
ATOM 746 O O . GLU A 1 93 ? 21.913 -8.388 -5.959 1.00 41.03 93 GLU A O 1
ATOM 751 N N . ARG A 1 94 ? 22.595 -9.582 -4.175 1.00 45.50 94 ARG A N 1
ATOM 752 C CA . ARG A 1 94 ? 23.881 -8.926 -3.950 1.00 45.50 94 ARG A CA 1
ATOM 753 C C . ARG A 1 94 ? 24.787 -9.162 -5.164 1.00 45.50 94 ARG A C 1
ATOM 755 O O . ARG A 1 94 ? 25.591 -10.088 -5.167 1.00 45.50 94 ARG A O 1
ATOM 762 N N . SER A 1 95 ? 24.706 -8.291 -6.157 1.00 43.03 95 SER A N 1
ATOM 763 C CA . SER A 1 95 ? 25.676 -8.212 -7.251 1.00 43.03 95 SER A CA 1
ATOM 764 C C . SER A 1 95 ? 26.223 -6.795 -7.366 1.00 43.03 95 SER A C 1
ATOM 766 O O . SER A 1 95 ? 26.177 -6.168 -8.415 1.00 43.03 95 SER A O 1
ATOM 768 N N . LEU A 1 96 ? 26.776 -6.286 -6.265 1.00 38.41 96 LEU A N 1
ATOM 769 C CA . LEU A 1 96 ? 27.810 -5.258 -6.323 1.00 38.41 96 LEU A CA 1
ATOM 770 C C . LEU A 1 96 ? 29.035 -5.830 -5.618 1.00 38.41 96 LEU A C 1
ATOM 772 O O . LEU A 1 96 ? 29.045 -6.034 -4.405 1.00 38.41 96 LEU A O 1
ATOM 776 N N . GLY A 1 97 ? 30.002 -6.217 -6.449 1.00 39.44 97 GLY A N 1
ATOM 777 C CA . GLY A 1 97 ? 31.189 -6.955 -6.064 1.00 39.44 97 GLY A CA 1
ATOM 778 C C . GLY A 1 97 ? 32.031 -6.242 -5.016 1.00 39.44 97 GLY A C 1
ATOM 779 O O . GLY A 1 97 ? 32.169 -5.022 -5.017 1.00 39.44 97 GLY A O 1
ATOM 780 N N . HIS A 1 98 ? 32.661 -7.047 -4.169 1.00 34.62 98 HIS A N 1
ATOM 781 C CA . HIS A 1 98 ? 33.888 -6.662 -3.495 1.00 34.62 98 HIS A CA 1
ATOM 782 C C . HIS A 1 98 ? 34.967 -7.701 -3.821 1.00 34.62 98 HIS A C 1
ATOM 784 O O . HIS A 1 98 ? 34.654 -8.888 -3.933 1.00 34.62 98 HIS A O 1
ATOM 790 N N . PRO A 1 99 ? 36.206 -7.246 -4.064 1.00 43.50 99 PRO A N 1
ATOM 791 C CA . PRO A 1 99 ? 37.253 -8.052 -4.666 1.00 43.50 99 PRO A CA 1
ATOM 792 C C . PRO A 1 99 ? 37.778 -9.107 -3.694 1.00 43.50 99 PRO A C 1
ATOM 794 O O . PRO A 1 99 ? 37.865 -8.879 -2.488 1.00 43.50 99 PRO A O 1
ATOM 797 N N . SER A 1 100 ? 38.157 -10.249 -4.263 1.00 47.47 100 SER A N 1
ATOM 798 C CA . SER A 1 100 ? 38.899 -11.320 -3.613 1.00 47.47 100 SER A CA 1
ATOM 799 C C . SER A 1 100 ? 40.120 -10.774 -2.870 1.00 47.47 100 SER A C 1
ATOM 801 O O . SER A 1 100 ? 40.967 -10.113 -3.470 1.00 47.47 100 SER A O 1
ATOM 803 N N . GLN A 1 101 ? 40.233 -11.094 -1.583 1.00 38.81 101 GLN A N 1
ATOM 804 C CA . GLN A 1 101 ? 41.508 -11.095 -0.872 1.00 38.81 101 GLN A CA 1
ATOM 805 C C . GLN A 1 101 ? 41.890 -12.559 -0.629 1.00 38.81 101 GLN A C 1
ATOM 807 O O . GLN A 1 101 ? 41.480 -13.174 0.351 1.00 38.81 101 GLN A O 1
ATOM 812 N N . GLU A 1 102 ? 42.630 -13.119 -1.582 1.00 41.84 102 GLU A N 1
ATOM 813 C CA . GLU A 1 102 ? 43.595 -14.185 -1.319 1.00 41.84 102 GLU A CA 1
ATOM 814 C C . GLU A 1 102 ? 44.970 -13.512 -1.224 1.00 41.84 102 GLU A C 1
ATOM 816 O O . GLU A 1 102 ? 45.327 -12.730 -2.110 1.00 41.84 102 GLU A O 1
ATOM 821 N N . GLY A 1 103 ? 45.711 -13.783 -0.146 1.00 36.12 103 GLY A N 1
ATOM 822 C CA . GLY A 1 103 ? 47.062 -13.266 0.092 1.00 36.12 103 GLY A CA 1
ATOM 823 C C . GLY A 1 103 ? 47.319 -12.937 1.548 1.00 36.12 103 GLY A C 1
ATOM 824 O O . GLY A 1 103 ? 47.094 -11.763 1.913 1.00 36.12 103 GLY A O 1
#

Foldseek 3Di:
DDPVVLVVLVVVLVVLVVVLVVLVVVLVVLVVVLVPDDPCVCPVPDPVNVVSVVVSVVSVVVSVVSVVSSQVSVCVNVVDDDDDPDPPDPDPDPPPDDDDDDD

pLDDT: mean 71.85, std 18.77, range [34.62, 89.69]